Protein AF-A0A8T4T3X6-F1 (afdb_monomer)

Secondary structure (DSSP, 8-state):
-PPEEEHHHHHHHHHHTT-EEEEETTEEEEEETTEEEEEEEEEEPSSSEEEEHHHHHHHHHHHHHHTT--TTSHHHHHHHHHHHHHT-

pLDDT: mean 85.18, std 9.23, range [45.97, 93.69]

Radius of gyration: 12.84 Å; Cα contacts (8 Å, |Δi|>4): 120; chains: 1; bounding box: 33×20×35 Å

Foldseek 3Di:
DFDKDFPVLVVVLCVVLVWDWDDDPQKIFIGDPNDGQDIWGWDDDPVTIITGVVSVLSVLLSSCVVVVHDPPDPVSVVSSVVSVVVSD

Mean predicted aligned error: 5.45 Å

Structure (mmCIF, N/CA/C/O backbone):
data_AF-A0A8T4T3X6-F1
#
_entry.id   AF-A0A8T4T3X6-F1
#
loop_
_atom_site.group_PDB
_atom_site.id
_atom_site.type_symbol
_atom_site.label_atom_id
_atom_site.label_alt_id
_atom_site.label_comp_id
_atom_site.label_asym_id
_atom_site.label_entity_id
_atom_site.label_seq_id
_atom_site.pdbx_PDB_ins_code
_atom_site.Cartn_x
_atom_site.Cartn_y
_atom_site.Cartn_z
_atom_site.occupancy
_atom_site.B_iso_or_equiv
_atom_site.auth_seq_id
_atom_site.auth_comp_id
_atom_site.auth_asym_id
_atom_site.auth_atom_id
_atom_site.pdbx_PDB_model_num
ATOM 1 N N . MET A 1 1 ? 21.969 1.550 5.097 1.00 45.97 1 MET A N 1
ATOM 2 C CA . MET A 1 1 ? 21.554 1.426 3.680 1.00 45.97 1 MET A CA 1
ATOM 3 C C . MET A 1 1 ? 20.037 1.335 3.633 1.00 45.97 1 MET A C 1
ATOM 5 O O . MET A 1 1 ? 19.503 0.571 4.426 1.00 45.97 1 MET A O 1
ATOM 9 N N . PRO A 1 2 ? 19.324 2.106 2.796 1.00 55.09 2 PRO A N 1
ATOM 10 C CA . PRO A 1 2 ? 17.880 1.941 2.680 1.00 55.09 2 PRO A CA 1
ATOM 11 C C . PRO A 1 2 ? 17.563 0.576 2.056 1.00 55.09 2 PRO A C 1
ATOM 13 O O . PRO A 1 2 ? 18.035 0.280 0.957 1.00 55.09 2 PRO A O 1
ATOM 16 N N . SER A 1 3 ? 16.774 -0.240 2.757 1.00 72.38 3 SER A N 1
ATOM 17 C CA . SER A 1 3 ? 16.291 -1.532 2.264 1.00 72.38 3 SER A CA 1
ATOM 18 C C . SER A 1 3 ? 15.520 -1.340 0.957 1.00 72.38 3 SER A C 1
ATOM 20 O O . SER A 1 3 ? 14.609 -0.505 0.870 1.00 72.38 3 SER A O 1
ATOM 22 N N . ARG A 1 4 ? 15.919 -2.089 -0.073 1.00 78.81 4 ARG A N 1
ATOM 23 C CA . ARG A 1 4 ? 15.267 -2.120 -1.384 1.00 78.81 4 ARG A CA 1
ATOM 24 C C . ARG A 1 4 ? 14.431 -3.385 -1.497 1.00 78.81 4 ARG A C 1
ATOM 26 O O . ARG A 1 4 ? 14.869 -4.455 -1.086 1.00 78.81 4 ARG A O 1
ATOM 33 N N . ILE A 1 5 ? 13.241 -3.247 -2.060 1.00 81.56 5 ILE A N 1
ATOM 34 C CA . ILE A 1 5 ? 12.286 -4.329 -2.269 1.00 81.56 5 ILE A CA 1
ATOM 35 C C . ILE A 1 5 ? 12.060 -4.456 -3.771 1.00 81.56 5 ILE A C 1
ATOM 37 O O . ILE A 1 5 ? 11.910 -3.448 -4.458 1.00 81.56 5 ILE A O 1
ATOM 41 N N . SER A 1 6 ? 12.078 -5.683 -4.287 1.00 85.69 6 SER A N 1
ATOM 42 C CA . SER A 1 6 ? 11.849 -5.933 -5.710 1.00 85.69 6 SER A CA 1
ATOM 43 C C . SER A 1 6 ? 10.422 -5.560 -6.117 1.00 85.69 6 SER A C 1
ATOM 45 O O . SER A 1 6 ? 9.483 -5.710 -5.327 1.00 85.69 6 SER A O 1
ATOM 47 N N . ILE A 1 7 ? 10.242 -5.132 -7.370 1.00 85.94 7 ILE A N 1
ATOM 48 C CA . ILE A 1 7 ? 8.908 -4.875 -7.938 1.00 85.94 7 ILE A CA 1
ATOM 49 C C . ILE A 1 7 ? 7.981 -6.083 -7.775 1.00 85.94 7 ILE A C 1
ATOM 51 O O . ILE A 1 7 ? 6.840 -5.914 -7.360 1.00 85.94 7 ILE A O 1
ATOM 55 N N . ARG A 1 8 ? 8.472 -7.311 -7.997 1.00 85.75 8 ARG A N 1
ATOM 56 C CA . ARG A 1 8 ? 7.650 -8.526 -7.836 1.00 85.75 8 ARG A CA 1
ATOM 57 C C . ARG A 1 8 ? 7.077 -8.665 -6.426 1.00 85.75 8 ARG A C 1
ATOM 59 O O . ARG A 1 8 ? 5.911 -9.022 -6.265 1.00 85.75 8 AR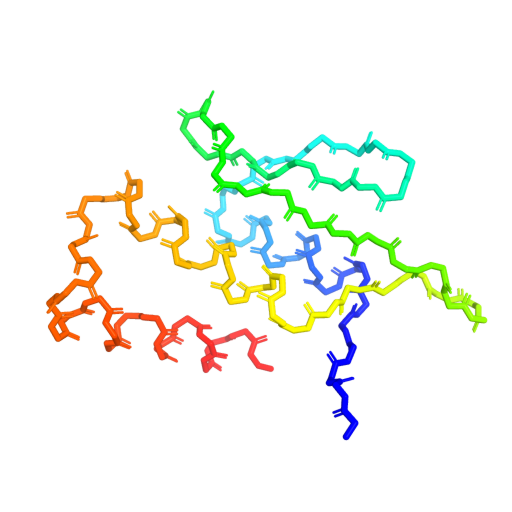G A O 1
ATOM 66 N N . LYS A 1 9 ? 7.883 -8.378 -5.394 1.00 86.88 9 LYS A N 1
ATOM 67 C CA . LYS A 1 9 ? 7.412 -8.415 -4.002 1.00 86.88 9 LYS A CA 1
ATOM 68 C C . LYS A 1 9 ? 6.387 -7.309 -3.758 1.00 86.88 9 LYS A C 1
ATOM 70 O O . LYS A 1 9 ? 5.362 -7.574 -3.142 1.00 86.88 9 LYS A O 1
ATOM 75 N N . LEU A 1 10 ? 6.621 -6.107 -4.283 1.00 87.38 10 LEU A N 1
ATOM 76 C CA . LEU A 1 10 ? 5.659 -5.008 -4.214 1.00 87.38 10 LEU A CA 1
ATOM 77 C C . LEU A 1 10 ? 4.316 -5.368 -4.876 1.00 87.38 10 LEU A C 1
ATOM 79 O O . LEU A 1 10 ? 3.281 -5.196 -4.241 1.00 87.38 10 LEU A O 1
ATOM 83 N N . GLU A 1 11 ? 4.314 -5.885 -6.105 1.00 88.81 11 GLU A N 1
ATOM 84 C CA . GLU A 1 11 ? 3.093 -6.295 -6.815 1.00 88.81 11 GLU A CA 1
ATOM 85 C C . GLU A 1 11 ? 2.325 -7.366 -6.024 1.00 88.81 11 GLU A C 1
ATOM 87 O O . GLU A 1 11 ? 1.105 -7.278 -5.883 1.00 88.81 11 GLU A O 1
ATOM 92 N N . GLY A 1 12 ? 3.035 -8.336 -5.435 1.00 90.31 12 GLY A N 1
ATOM 93 C CA . GLY A 1 12 ? 2.437 -9.340 -4.553 1.00 90.31 12 GLY A CA 1
ATOM 94 C C . GLY A 1 12 ? 1.780 -8.731 -3.311 1.00 90.31 12 GLY A C 1
ATOM 95 O O . GLY A 1 12 ? 0.678 -9.131 -2.938 1.00 90.31 12 GLY A O 1
ATOM 96 N N . VAL A 1 13 ? 2.417 -7.729 -2.699 1.00 89.44 13 VAL A N 1
ATOM 97 C CA . VAL A 1 13 ? 1.855 -7.007 -1.549 1.00 89.44 13 VAL A CA 1
ATOM 98 C C . VAL A 1 13 ? 0.612 -6.214 -1.951 1.00 89.44 13 VAL A C 1
ATOM 100 O O . VAL A 1 13 ? -0.410 -6.318 -1.278 1.00 89.44 13 VAL A O 1
ATOM 103 N N . LEU A 1 14 ? 0.672 -5.452 -3.047 1.00 90.00 14 LEU A N 1
ATOM 104 C CA . LEU A 1 14 ? -0.462 -4.668 -3.547 1.00 90.00 14 LEU A CA 1
ATOM 105 C C . LEU A 1 14 ? -1.665 -5.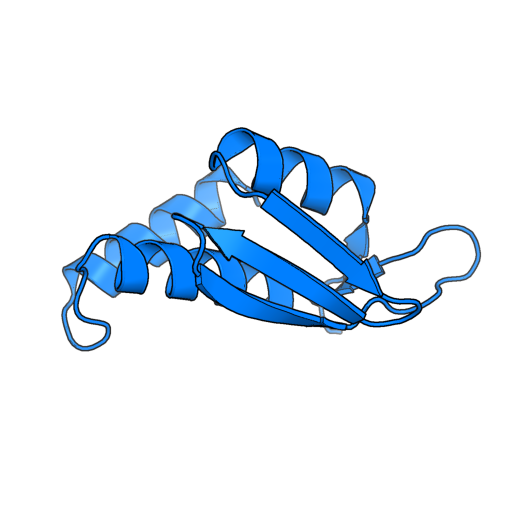570 -3.837 1.00 90.00 14 LEU A C 1
ATOM 107 O O . LEU A 1 14 ? -2.770 -5.301 -3.365 1.00 90.00 14 LEU A O 1
ATOM 111 N N . ARG A 1 15 ? -1.428 -6.709 -4.496 1.00 91.06 15 ARG A N 1
ATOM 112 C CA . ARG A 1 15 ? -2.460 -7.715 -4.764 1.00 91.06 15 ARG A CA 1
ATOM 113 C C . ARG A 1 15 ? -3.051 -8.298 -3.481 1.00 91.06 15 ARG A C 1
ATOM 115 O O . ARG A 1 15 ? -4.266 -8.410 -3.369 1.00 91.06 15 ARG A O 1
ATOM 122 N N . ALA A 1 16 ? -2.213 -8.637 -2.500 1.00 90.69 16 ALA A N 1
ATOM 123 C CA . ALA A 1 16 ? -2.665 -9.164 -1.211 1.00 90.69 16 ALA A CA 1
ATOM 124 C C . ALA A 1 16 ? -3.478 -8.147 -0.392 1.00 90.69 16 ALA A C 1
ATOM 126 O O . ALA A 1 16 ? -4.261 -8.537 0.473 1.00 90.69 16 ALA A O 1
ATOM 127 N N . LEU A 1 17 ? -3.291 -6.851 -0.649 1.00 88.44 17 LEU A N 1
ATOM 128 C CA . LEU A 1 17 ? -4.052 -5.769 -0.028 1.00 88.44 17 LEU A CA 1
ATOM 129 C C . LEU A 1 17 ? -5.299 -5.356 -0.819 1.00 88.44 17 LEU A C 1
ATOM 131 O O . LEU A 1 17 ? -6.031 -4.491 -0.336 1.00 88.44 17 LEU A O 1
ATOM 135 N N . GLY A 1 18 ? -5.542 -5.952 -1.992 1.00 89.75 18 GLY A N 1
ATOM 136 C CA . GLY A 1 18 ? -6.638 -5.559 -2.879 1.00 89.75 18 GLY A CA 1
ATOM 137 C C . GLY A 1 18 ? -6.472 -4.138 -3.418 1.00 89.75 18 GLY A C 1
ATOM 138 O O . GLY A 1 18 ? -7.441 -3.387 -3.476 1.00 89.75 18 GLY A O 1
ATOM 139 N N . MET A 1 19 ? -5.235 -3.740 -3.719 1.00 91.19 19 MET A N 1
ATOM 140 C CA . MET A 1 19 ? -4.913 -2.426 -4.269 1.00 91.19 19 MET A CA 1
ATOM 141 C C . MET A 1 19 ? -4.569 -2.512 -5.745 1.00 91.19 19 MET A C 1
ATOM 143 O O . MET A 1 19 ? -3.813 -3.390 -6.169 1.00 91.19 19 MET A O 1
ATOM 147 N N . ASP A 1 20 ? -5.041 -1.518 -6.482 1.00 92.06 20 ASP A N 1
ATOM 148 C CA . ASP A 1 20 ? -4.668 -1.285 -7.866 1.00 92.06 20 ASP A CA 1
ATOM 149 C C . ASP A 1 20 ? -3.481 -0.328 -7.947 1.00 92.06 20 ASP A C 1
ATOM 151 O O . ASP A 1 20 ? -3.117 0.354 -6.985 1.00 92.06 20 ASP A O 1
ATOM 155 N N . TYR A 1 21 ? -2.838 -0.273 -9.106 1.00 91.25 21 TYR A N 1
ATOM 156 C CA . TYR A 1 21 ? -1.745 0.658 -9.334 1.00 91.25 21 TYR A CA 1
ATOM 157 C C . TYR A 1 21 ? -1.598 0.996 -10.818 1.00 91.25 21 TYR A C 1
ATOM 159 O O . TYR A 1 21 ? -1.867 0.182 -11.699 1.00 91.25 21 TYR A O 1
ATOM 167 N N . LEU A 1 22 ? -1.143 2.215 -11.095 1.00 90.75 22 LEU A N 1
ATOM 168 C CA . LEU A 1 22 ? -0.850 2.712 -12.433 1.00 90.75 22 LEU A CA 1
ATOM 169 C C . LEU A 1 22 ? 0.662 2.813 -12.603 1.00 90.75 22 LEU A C 1
ATOM 171 O O . LEU A 1 22 ? 1.323 3.555 -11.873 1.00 90.75 22 LEU A O 1
ATOM 175 N N . LYS A 1 23 ? 1.202 2.078 -13.579 1.00 87.12 23 LYS A N 1
ATOM 176 C CA . LYS A 1 23 ? 2.625 2.116 -13.936 1.00 87.12 23 LYS A CA 1
ATOM 177 C C . LYS A 1 23 ? 2.907 3.377 -14.763 1.00 87.12 23 LYS A C 1
ATOM 179 O O . LYS A 1 23 ? 2.341 3.539 -15.838 1.00 87.12 23 LYS A O 1
ATOM 184 N N . GLY A 1 24 ? 3.784 4.256 -14.281 1.00 79.69 24 GLY A N 1
ATOM 185 C CA . GLY A 1 24 ? 4.155 5.507 -14.950 1.00 79.69 24 GLY A CA 1
ATOM 186 C C . GLY A 1 24 ? 5.668 5.686 -15.044 1.00 79.69 24 GLY A C 1
ATOM 187 O O . GLY A 1 24 ? 6.256 6.461 -14.296 1.00 79.69 24 GLY A O 1
ATOM 188 N N . GLY A 1 25 ? 6.329 4.978 -15.963 1.00 81.00 25 GLY A N 1
ATOM 189 C CA . GLY A 1 25 ? 7.784 5.067 -16.137 1.00 81.00 25 GLY A CA 1
ATOM 190 C C . GLY A 1 25 ? 8.538 4.785 -14.831 1.00 81.00 25 GLY A C 1
ATOM 191 O O . GLY A 1 25 ? 8.616 3.641 -14.401 1.00 81.00 25 GLY A O 1
ATOM 192 N N . LYS A 1 26 ? 9.064 5.837 -14.188 1.00 83.75 26 LYS A N 1
ATOM 193 C CA . LYS A 1 26 ? 9.809 5.766 -12.914 1.00 83.75 26 LYS A CA 1
ATOM 194 C C . LYS A 1 26 ? 8.954 6.018 -11.667 1.00 83.75 26 LYS A C 1
ATOM 196 O O . LYS A 1 26 ? 9.489 6.073 -10.564 1.00 83.75 26 LYS A O 1
ATOM 201 N N . GLU A 1 27 ? 7.649 6.198 -11.808 1.00 87.06 27 GLU A N 1
ATOM 202 C CA . GLU A 1 27 ? 6.726 6.395 -10.694 1.00 87.06 27 GLU A CA 1
ATOM 203 C C . GLU A 1 27 ? 5.489 5.522 -10.884 1.00 87.06 27 GLU A C 1
ATOM 205 O O . GLU A 1 27 ? 4.883 5.506 -11.952 1.00 87.06 27 GLU A O 1
ATOM 210 N N . TRP A 1 28 ? 5.097 4.779 -9.855 1.00 89.81 28 TRP A N 1
ATOM 211 C CA . TRP A 1 28 ? 3.813 4.091 -9.846 1.00 89.81 28 TRP A CA 1
ATOM 212 C C . TRP A 1 28 ? 2.864 4.791 -8.886 1.00 89.81 28 TRP A C 1
ATOM 214 O O . TRP A 1 28 ? 3.235 5.130 -7.762 1.00 89.81 28 TRP A O 1
ATOM 224 N N . LYS A 1 29 ? 1.623 4.990 -9.318 1.00 90.75 29 LYS A N 1
ATOM 225 C CA . LYS A 1 29 ? 0.556 5.508 -8.456 1.00 90.75 29 LYS A CA 1
ATOM 226 C C . LYS A 1 29 ? -0.212 4.329 -7.900 1.00 90.75 29 LYS A C 1
ATOM 228 O O . LYS A 1 29 ? -0.657 3.496 -8.676 1.00 90.75 29 LYS A O 1
ATOM 233 N N . VAL A 1 30 ? -0.368 4.249 -6.586 1.00 91.94 30 VAL A N 1
ATOM 234 C CA . VAL A 1 30 ? -1.143 3.189 -5.933 1.00 91.94 30 VAL A CA 1
ATOM 235 C C . VAL A 1 30 ? -2.541 3.709 -5.641 1.00 91.94 30 VAL A C 1
ATOM 237 O O . VAL A 1 30 ? -2.704 4.812 -5.109 1.00 91.94 30 VAL A O 1
ATOM 240 N N . LEU A 1 31 ? -3.537 2.910 -6.001 1.00 92.12 31 LEU A N 1
ATOM 241 C CA . LEU A 1 31 ? -4.951 3.205 -5.871 1.00 92.12 31 LEU A CA 1
ATOM 242 C C . LEU A 1 31 ? -5.608 2.221 -4.908 1.00 92.12 31 LEU A C 1
ATOM 244 O O . LEU A 1 31 ? -5.300 1.032 -4.873 1.00 92.12 31 LEU A O 1
ATOM 248 N 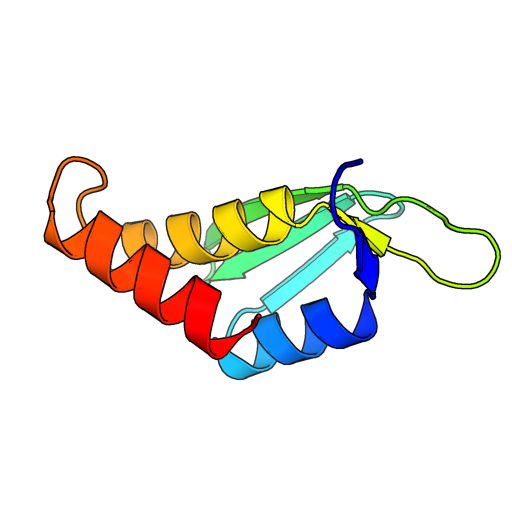N . TYR A 1 32 ? -6.553 2.731 -4.132 1.00 91.81 32 TYR A N 1
ATOM 249 C CA . TYR A 1 32 ? -7.385 1.927 -3.253 1.00 91.81 32 TYR A CA 1
ATOM 250 C C . TYR A 1 32 ? -8.743 2.604 -3.101 1.00 91.81 32 TYR A C 1
ATOM 252 O O . TYR A 1 32 ? -8.799 3.801 -2.812 1.00 91.81 32 TYR A O 1
ATOM 260 N N . LYS A 1 33 ? -9.828 1.848 -3.319 1.00 87.44 33 LYS A N 1
ATOM 261 C CA . LYS A 1 33 ? -11.201 2.384 -3.405 1.00 87.44 33 LYS A CA 1
ATOM 262 C C . LYS A 1 33 ? -11.293 3.561 -4.391 1.00 87.44 33 LYS A C 1
ATOM 264 O O . LYS A 1 33 ? -11.763 4.637 -4.035 1.00 87.44 33 LYS A O 1
ATOM 269 N N . GLU A 1 34 ? -10.729 3.375 -5.588 1.00 85.69 34 GLU A N 1
ATOM 270 C CA . GLU A 1 34 ? -10.714 4.361 -6.688 1.00 85.69 34 GLU A CA 1
ATOM 271 C C . GLU A 1 34 ? -9.991 5.689 -6.381 1.00 85.69 34 GLU A C 1
ATOM 273 O O . GLU A 1 34 ? -9.993 6.612 -7.193 1.00 85.69 34 GLU A O 1
ATOM 278 N N . LYS A 1 35 ? -9.308 5.793 -5.235 1.00 87.25 35 LYS A N 1
ATOM 279 C CA . LYS A 1 35 ? -8.525 6.971 -4.848 1.00 87.25 35 LYS A CA 1
ATOM 280 C C . LYS A 1 35 ? -7.040 6.667 -4.892 1.00 87.25 35 LYS A C 1
ATOM 282 O O . LYS A 1 35 ? -6.593 5.627 -4.411 1.00 87.25 35 LYS A O 1
ATOM 287 N N . VAL A 1 36 ? -6.262 7.610 -5.416 1.00 89.19 36 VAL A N 1
ATOM 288 C CA . VAL A 1 36 ? -4.800 7.560 -5.327 1.00 89.19 36 VAL A CA 1
ATOM 289 C C . VAL A 1 36 ? -4.401 7.805 -3.873 1.00 89.19 36 VAL A C 1
ATOM 291 O O . VAL A 1 36 ? -4.665 8.876 -3.332 1.00 89.19 36 VAL A O 1
ATOM 294 N N . ILE A 1 37 ? -3.770 6.813 -3.244 1.00 89.69 37 ILE A N 1
ATOM 295 C CA . ILE A 1 37 ? -3.323 6.891 -1.843 1.00 89.69 37 ILE A CA 1
ATOM 296 C C . ILE A 1 37 ? -1.859 7.314 -1.720 1.00 89.69 37 ILE A C 1
ATOM 298 O O . ILE A 1 37 ? -1.502 7.996 -0.764 1.00 89.69 37 ILE A O 1
ATOM 302 N N . THR A 1 38 ? -0.999 6.920 -2.662 1.00 89.94 38 THR A N 1
ATOM 303 C CA . THR A 1 38 ? 0.414 7.330 -2.676 1.00 89.94 38 THR A CA 1
ATOM 304 C C . THR A 1 38 ? 1.033 7.132 -4.057 1.00 89.94 38 THR A C 1
ATOM 306 O O . THR A 1 38 ? 0.599 6.274 -4.825 1.00 89.94 38 THR A O 1
ATOM 309 N N . SER A 1 39 ? 2.100 7.877 -4.336 1.00 89.06 39 SER A N 1
ATOM 310 C CA . SER A 1 39 ? 3.039 7.582 -5.420 1.00 89.06 39 SER A CA 1
ATOM 311 C C . SER A 1 39 ? 4.277 6.889 -4.852 1.00 89.06 39 SER A C 1
ATOM 313 O O . SER A 1 39 ? 4.720 7.198 -3.743 1.00 89.06 39 SER A O 1
ATOM 315 N N . ILE A 1 40 ? 4.831 5.939 -5.597 1.00 87.50 40 ILE A N 1
ATOM 316 C CA . ILE A 1 40 ? 6.070 5.233 -5.271 1.00 87.50 40 ILE A CA 1
ATOM 317 C C . ILE A 1 40 ? 7.056 5.370 -6.427 1.00 87.50 40 ILE A C 1
ATOM 319 O O . ILE A 1 40 ? 6.765 5.024 -7.570 1.00 87.50 40 ILE A O 1
ATOM 323 N N . SER A 1 41 ? 8.248 5.870 -6.123 1.00 86.50 41 SER A N 1
ATOM 324 C CA . SER A 1 41 ? 9.321 5.972 -7.106 1.00 86.50 41 SER A CA 1
ATOM 325 C C . SER A 1 41 ? 9.960 4.605 -7.327 1.00 86.50 41 SER A C 1
ATOM 327 O O . SER A 1 41 ? 10.418 3.953 -6.382 1.00 86.50 41 SER A O 1
ATOM 329 N N . ILE A 1 42 ? 9.990 4.185 -8.586 1.00 84.19 42 ILE A N 1
ATOM 330 C CA . ILE A 1 42 ? 10.656 2.976 -9.042 1.00 84.19 42 ILE A CA 1
ATOM 331 C C . ILE A 1 42 ? 12.071 3.347 -9.454 1.00 84.19 42 ILE A C 1
ATOM 333 O O . ILE A 1 42 ? 12.290 4.189 -10.329 1.00 84.19 42 ILE A O 1
ATOM 337 N N . HIS A 1 43 ? 13.044 2.713 -8.813 1.00 80.62 43 HIS A N 1
ATOM 338 C CA . HIS A 1 43 ? 14.441 2.905 -9.148 1.00 80.62 43 HIS A CA 1
ATOM 339 C C . HIS A 1 43 ? 14.910 1.755 -10.041 1.00 80.62 43 HIS A C 1
ATOM 341 O O . HIS A 1 43 ? 14.811 0.593 -9.631 1.00 80.62 43 HIS A O 1
ATOM 347 N N . PRO A 1 44 ? 15.465 2.052 -11.229 1.00 68.88 44 PRO A N 1
ATOM 348 C CA . PRO A 1 44 ? 16.117 1.031 -12.031 1.00 68.88 44 PRO A CA 1
ATOM 349 C C . PRO A 1 44 ? 17.362 0.535 -11.282 1.00 68.88 44 PRO A C 1
ATOM 351 O O . PRO A 1 44 ? 18.273 1.310 -10.977 1.00 68.88 44 PRO A O 1
ATOM 354 N N . GLY A 1 45 ? 17.384 -0.749 -1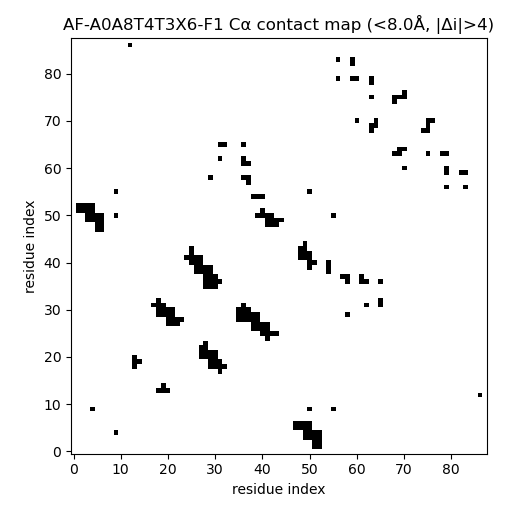0.931 1.00 62.53 45 GLY A N 1
ATOM 355 C CA . GLY A 1 45 ? 18.574 -1.443 -10.447 1.00 62.53 45 GLY A CA 1
ATOM 356 C C . GLY A 1 45 ? 19.315 -2.134 -11.593 1.00 62.53 45 GLY A C 1
ATOM 357 O O . GLY A 1 45 ? 18.768 -2.323 -12.678 1.00 62.53 45 GLY A O 1
ATOM 358 N N . ARG A 1 46 ? 20.572 -2.540 -11.362 1.00 53.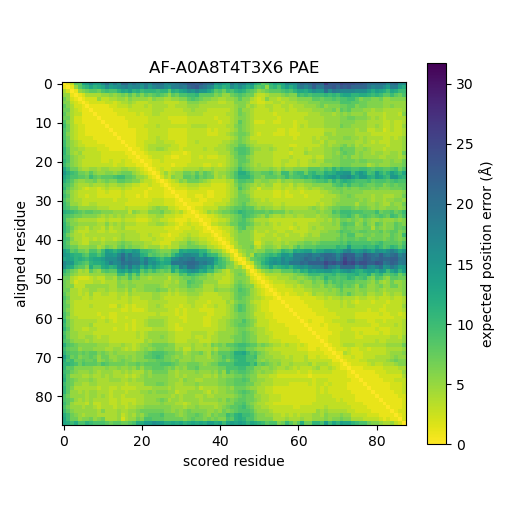88 46 ARG A N 1
ATOM 359 C CA . ARG A 1 46 ? 21.279 -3.463 -12.267 1.00 53.88 46 ARG A CA 1
ATOM 360 C C . ARG A 1 46 ? 20.575 -4.828 -12.211 1.00 53.88 46 ARG A C 1
ATOM 362 O O . ARG A 1 46 ? 20.883 -5.618 -11.328 1.00 53.88 46 ARG A O 1
ATOM 369 N N . GLY A 1 47 ? 19.619 -5.072 -13.106 1.00 60.31 47 GLY A N 1
ATOM 370 C CA . GLY A 1 47 ? 18.945 -6.367 -13.283 1.00 60.31 47 GLY A CA 1
ATOM 371 C C . GLY A 1 47 ? 17.481 -6.414 -12.833 1.00 60.31 47 GLY A C 1
ATOM 372 O O . GLY A 1 47 ? 16.676 -7.011 -13.537 1.00 60.31 47 GLY A O 1
ATOM 373 N N . ASP A 1 48 ? 17.113 -5.727 -11.746 1.00 65.94 48 ASP A N 1
ATOM 374 C CA . ASP A 1 48 ? 15.730 -5.661 -11.249 1.00 65.94 48 ASP A CA 1
ATOM 375 C C . ASP A 1 48 ? 15.353 -4.237 -10.823 1.00 65.94 48 ASP A C 1
ATOM 377 O O . ASP A 1 48 ? 16.105 -3.540 -10.131 1.00 65.94 48 A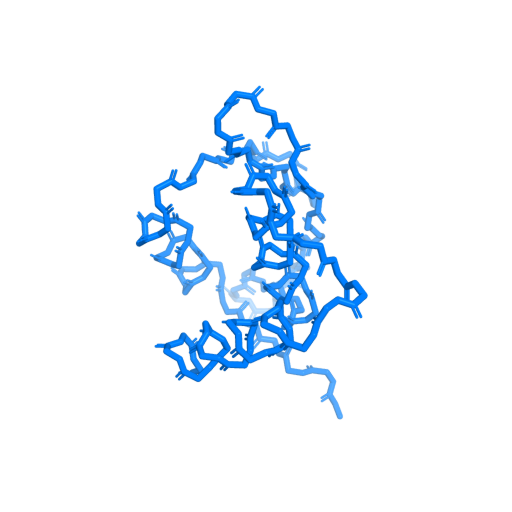SP A O 1
ATOM 381 N N . GLU A 1 49 ? 14.158 -3.808 -11.220 1.00 74.44 49 GLU A N 1
ATOM 382 C CA . GLU A 1 49 ? 13.518 -2.611 -10.685 1.00 74.44 49 GLU A CA 1
ATOM 383 C C . GLU A 1 49 ? 13.214 -2.806 -9.192 1.00 74.44 49 GLU A C 1
ATOM 385 O O . GLU A 1 49 ? 12.740 -3.864 -8.754 1.00 74.44 49 GLU A O 1
ATOM 390 N N . ALA A 1 50 ? 13.481 -1.775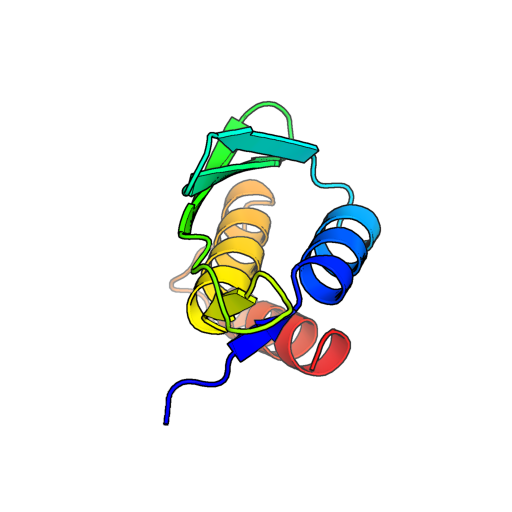 -8.391 1.00 79.69 50 ALA A N 1
ATOM 391 C CA . ALA A 1 50 ? 13.285 -1.832 -6.951 1.00 79.69 50 ALA A CA 1
ATOM 392 C C . ALA A 1 50 ? 12.626 -0.567 -6.403 1.00 79.69 50 ALA A C 1
ATOM 394 O O . ALA A 1 50 ? 12.835 0.546 -6.889 1.00 79.69 50 ALA A O 1
ATOM 395 N N . VAL A 1 51 ? 11.878 -0.747 -5.319 1.00 82.62 51 VAL A N 1
ATOM 396 C CA . VAL A 1 51 ? 11.312 0.330 -4.512 1.00 82.62 51 VAL A CA 1
ATOM 397 C C . VAL A 1 51 ? 11.982 0.402 -3.157 1.00 82.62 51 VAL A C 1
ATOM 399 O O . VAL A 1 51 ? 12.424 -0.597 -2.588 1.00 82.62 51 VAL A O 1
ATOM 402 N N . HIS A 1 52 ? 12.034 1.606 -2.605 1.00 82.38 52 HIS A N 1
ATOM 403 C CA . HIS A 1 52 ? 12.418 1.787 -1.215 1.00 82.38 52 HIS A CA 1
ATOM 404 C C . HIS A 1 52 ? 11.350 1.197 -0.287 1.00 82.38 52 HIS A C 1
ATOM 406 O O . HIS A 1 52 ? 10.157 1.407 -0.494 1.00 82.38 52 HIS A O 1
ATOM 412 N N . GLU A 1 53 ? 11.770 0.550 0.803 1.00 80.00 53 GLU A N 1
ATOM 413 C CA . GLU A 1 53 ? 10.862 0.055 1.854 1.00 80.00 53 GLU A CA 1
ATOM 414 C C . GLU A 1 53 ? 9.965 1.166 2.439 1.00 80.00 53 GLU A C 1
ATOM 416 O O . GLU A 1 53 ? 8.819 0.930 2.835 1.00 80.00 53 GLU A O 1
ATOM 421 N N . LYS A 1 54 ? 10.443 2.419 2.413 1.00 81.56 54 LYS A N 1
ATOM 422 C CA . LYS A 1 54 ? 9.640 3.600 2.761 1.00 81.56 54 LYS A CA 1
ATOM 423 C C . LYS A 1 54 ? 8.391 3.733 1.878 1.00 81.56 54 LYS A C 1
ATOM 425 O O . LYS A 1 54 ? 7.336 4.088 2.390 1.00 81.56 54 LYS A O 1
ATOM 430 N N . GLY A 1 55 ? 8.481 3.390 0.592 1.00 83.25 55 GLY A N 1
ATOM 431 C CA . GLY A 1 55 ? 7.333 3.362 -0.318 1.00 83.25 55 GLY A CA 1
ATOM 432 C C . GLY A 1 55 ? 6.269 2.359 0.129 1.00 83.25 55 GLY A C 1
ATOM 433 O O . GLY A 1 55 ? 5.089 2.686 0.168 1.00 83.25 55 GLY A O 1
ATOM 434 N N . LEU A 1 56 ? 6.690 1.180 0.588 1.00 85.44 56 LEU A N 1
ATOM 435 C CA . LEU A 1 56 ? 5.800 0.162 1.156 1.00 85.44 56 LEU A CA 1
ATOM 436 C C . LEU A 1 56 ? 5.139 0.615 2.461 1.00 85.44 56 LEU A C 1
ATOM 438 O O . LEU A 1 56 ? 3.941 0.424 2.655 1.00 85.44 56 LEU A O 1
ATOM 442 N N . THR A 1 57 ? 5.893 1.296 3.324 1.00 87.94 57 THR A N 1
ATOM 443 C CA . THR A 1 57 ? 5.328 1.919 4.530 1.00 87.94 57 THR A CA 1
ATOM 444 C C . THR A 1 57 ? 4.247 2.945 4.184 1.00 87.94 57 THR A C 1
ATOM 446 O O . THR A 1 57 ? 3.200 2.953 4.828 1.00 87.94 57 THR A O 1
ATOM 449 N N . ASN A 1 58 ? 4.474 3.778 3.165 1.00 88.56 58 ASN A N 1
ATOM 450 C CA . ASN A 1 58 ? 3.499 4.774 2.721 1.00 88.56 58 ASN A CA 1
ATOM 451 C C . ASN A 1 58 ? 2.234 4.122 2.149 1.00 88.56 58 ASN A C 1
ATOM 453 O O . ASN A 1 58 ? 1.139 4.602 2.416 1.00 88.56 58 ASN A O 1
ATOM 457 N N . ILE A 1 59 ? 2.368 3.006 1.426 1.00 89.81 59 ILE A N 1
ATOM 458 C CA . ILE A 1 59 ? 1.225 2.231 0.922 1.00 89.81 59 ILE A CA 1
ATOM 459 C C . ILE A 1 59 ? 0.363 1.724 2.082 1.00 89.81 59 ILE A C 1
ATOM 461 O O . ILE A 1 59 ? -0.853 1.915 2.083 1.00 89.81 59 ILE A O 1
ATOM 465 N N . PHE A 1 60 ? 0.983 1.114 3.096 1.00 91.50 60 PHE A N 1
ATOM 466 C CA . PHE A 1 60 ? 0.260 0.622 4.271 1.00 91.50 60 PHE A CA 1
ATOM 467 C C . PHE A 1 60 ? -0.425 1.754 5.037 1.00 91.50 60 PHE A C 1
ATOM 469 O O . PHE A 1 60 ? -1.596 1.633 5.389 1.00 91.50 60 PHE A O 1
ATOM 476 N N . ALA A 1 61 ? 0.284 2.862 5.254 1.00 90.56 61 ALA A N 1
ATOM 477 C CA . ALA A 1 61 ? -0.267 4.046 5.901 1.00 90.56 61 ALA A CA 1
ATOM 478 C C . ALA A 1 61 ? -1.463 4.612 5.118 1.00 90.56 61 ALA A C 1
ATOM 480 O O . ALA A 1 61 ? -2.522 4.836 5.698 1.00 90.56 61 ALA A O 1
ATOM 481 N N . GLY A 1 62 ? -1.325 4.767 3.798 1.00 89.62 62 GLY A N 1
ATOM 482 C CA . GLY A 1 62 ? -2.390 5.243 2.917 1.00 89.62 62 GLY A CA 1
ATOM 483 C C . GLY A 1 62 ? -3.621 4.337 2.939 1.00 89.62 62 GLY A C 1
ATOM 484 O O . GLY A 1 62 ? -4.743 4.837 3.011 1.00 89.62 62 GLY A O 1
ATOM 485 N N . LYS A 1 63 ? -3.428 3.010 2.970 1.00 90.12 63 LYS A N 1
ATOM 486 C CA . LYS A 1 63 ? -4.528 2.048 3.145 1.00 90.12 63 LYS A CA 1
ATOM 487 C C . LYS A 1 63 ? -5.308 2.310 4.420 1.00 90.12 63 LYS A C 1
ATOM 489 O O . LYS A 1 63 ? -6.525 2.417 4.374 1.00 90.12 63 LYS A O 1
ATOM 494 N N . LEU A 1 64 ? -4.595 2.381 5.542 1.00 91.50 64 LEU A N 1
ATOM 495 C CA . LEU A 1 64 ? -5.195 2.518 6.862 1.00 91.50 64 LEU A CA 1
ATOM 496 C C . LEU A 1 64 ? -5.958 3.843 6.959 1.00 91.50 64 LEU A C 1
ATOM 498 O O . LEU A 1 64 ? -7.107 3.847 7.382 1.00 91.50 64 LEU A O 1
ATOM 502 N N . ILE A 1 65 ? -5.390 4.940 6.457 1.00 90.31 65 ILE A N 1
ATOM 503 C CA . ILE A 1 65 ? -6.091 6.231 6.394 1.00 90.31 65 ILE A CA 1
ATOM 504 C C . ILE A 1 65 ? -7.370 6.117 5.545 1.00 90.31 65 ILE A C 1
ATOM 506 O O . ILE A 1 65 ? -8.428 6.582 5.957 1.00 90.31 65 ILE A O 1
ATOM 510 N N . SER A 1 66 ? -7.310 5.447 4.389 1.00 89.00 66 SER A N 1
ATOM 511 C CA . SER A 1 66 ? -8.475 5.220 3.512 1.00 89.00 66 SER A CA 1
ATOM 512 C C . SER A 1 66 ? -9.497 4.212 4.077 1.00 89.00 66 SER A C 1
ATOM 514 O O . SER A 1 66 ? -10.663 4.174 3.672 1.00 89.00 66 SER A O 1
ATOM 516 N N . ASP A 1 67 ? -9.086 3.387 5.036 1.00 89.31 67 ASP A N 1
ATOM 517 C CA . ASP A 1 67 ? -9.969 2.539 5.840 1.00 89.31 67 ASP A CA 1
ATOM 518 C C . ASP A 1 67 ? -10.565 3.281 7.049 1.00 89.31 67 ASP A C 1
ATOM 520 O O . ASP A 1 67 ? -11.423 2.723 7.725 1.00 89.31 67 ASP A O 1
ATOM 524 N N . GLY A 1 68 ? -10.174 4.539 7.284 1.00 88.25 68 GLY A N 1
ATOM 525 C CA . GLY A 1 68 ? -10.699 5.385 8.358 1.00 88.25 68 GLY A CA 1
ATOM 526 C C . GLY A 1 68 ? -9.873 5.367 9.645 1.00 88.25 68 GLY A C 1
ATOM 527 O O . GLY A 1 68 ? -10.308 5.924 10.650 1.00 88.25 68 GLY A O 1
ATOM 528 N N . PHE A 1 69 ? -8.683 4.758 9.639 1.00 90.94 69 PHE A N 1
ATOM 529 C CA . PHE A 1 69 ? -7.786 4.788 10.793 1.00 90.94 69 PHE A CA 1
ATOM 530 C C . PHE A 1 69 ? -7.104 6.155 10.914 1.00 90.94 69 PHE A C 1
ATOM 532 O O . PHE A 1 69 ? -6.460 6.634 9.979 1.00 90.94 69 PHE A O 1
ATOM 539 N N . ASP A 1 70 ? -7.197 6.757 12.099 1.00 88.75 70 ASP A N 1
ATOM 540 C CA . ASP A 1 70 ? -6.560 8.038 12.403 1.00 88.75 70 ASP A CA 1
ATOM 541 C C . ASP A 1 70 ? -5.054 7.842 12.676 1.00 88.75 70 ASP A C 1
ATOM 543 O O . ASP A 1 70 ? -4.691 7.104 13.600 1.00 88.75 70 ASP A O 1
ATOM 547 N N . PRO A 1 71 ? -4.160 8.505 11.916 1.00 89.06 71 PRO A N 1
ATOM 548 C CA . PRO A 1 71 ? -2.713 8.350 12.053 1.00 89.06 71 PRO A CA 1
ATOM 549 C C . PRO A 1 71 ? -2.157 8.785 13.417 1.00 89.06 71 PRO A C 1
ATOM 551 O O . PRO A 1 71 ? -1.067 8.353 13.791 1.00 89.06 71 PRO A O 1
ATOM 554 N N . ASN A 1 72 ? -2.893 9.599 14.179 1.00 89.06 72 ASN A N 1
ATOM 555 C CA . ASN A 1 72 ? -2.508 10.032 15.524 1.00 89.06 72 ASN A CA 1
ATOM 556 C C . ASN A 1 72 ? -2.939 9.038 16.612 1.00 89.06 72 ASN A C 1
ATOM 558 O O . ASN A 1 72 ? -2.576 9.192 17.780 1.00 89.06 72 ASN A O 1
ATOM 562 N N . LYS A 1 73 ? -3.727 8.015 16.263 1.00 93.69 73 LYS A N 1
ATOM 563 C CA . LYS A 1 73 ? -4.167 6.989 17.208 1.00 93.69 73 LYS A CA 1
ATOM 564 C C . LYS A 1 73 ? -3.155 5.855 17.286 1.00 93.69 73 LYS A C 1
ATOM 566 O O . LYS A 1 73 ? -2.526 5.447 16.309 1.00 93.69 73 LYS A O 1
ATOM 571 N N . ARG A 1 74 ? -3.055 5.272 18.480 1.00 91.81 74 ARG A N 1
ATOM 572 C CA . ARG A 1 74 ? -2.212 4.099 18.738 1.00 91.81 74 ARG A CA 1
ATOM 573 C C . ARG A 1 74 ? -2.586 2.908 17.848 1.00 91.81 74 ARG A C 1
ATOM 575 O O . ARG A 1 74 ? -1.695 2.245 17.331 1.00 91.81 74 ARG A O 1
ATOM 582 N N . GLU A 1 75 ? -3.879 2.708 17.601 1.00 92.25 75 GLU A N 1
ATOM 583 C CA . GLU A 1 75 ? -4.391 1.632 16.745 1.00 92.25 75 GLU A CA 1
ATOM 584 C C . GLU A 1 75 ? -3.807 1.673 15.327 1.00 92.25 75 GLU A C 1
ATOM 586 O O . GLU A 1 75 ? -3.407 0.637 14.801 1.00 92.25 75 GLU A O 1
ATOM 591 N N . PHE A 1 76 ? -3.660 2.864 14.734 1.00 92.88 76 PHE A N 1
ATOM 592 C CA . PHE A 1 76 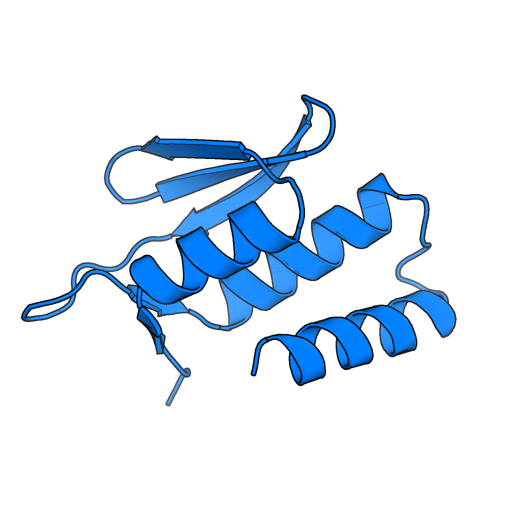? -3.010 3.017 13.433 1.00 92.88 76 PHE A CA 1
ATOM 593 C C . PHE A 1 76 ? -1.559 2.538 13.472 1.00 92.88 76 PHE A C 1
ATOM 595 O O . PHE A 1 76 ? -1.117 1.802 12.593 1.00 92.88 76 PHE A O 1
ATOM 602 N N . SER A 1 77 ? -0.815 2.927 14.510 1.00 92.06 77 SER A N 1
ATOM 603 C CA . SER A 1 77 ? 0.581 2.515 14.679 1.00 92.06 77 SER A CA 1
ATOM 604 C C . SER A 1 77 ? 0.714 1.005 14.873 1.00 92.06 77 SER A C 1
ATOM 606 O O . SER A 1 77 ? 1.622 0.394 14.304 1.00 92.06 77 SER A O 1
ATOM 608 N N . ASP A 1 78 ? -0.189 0.397 15.643 1.00 93.44 78 ASP A N 1
ATOM 609 C CA . ASP A 1 78 ? -0.217 -1.049 15.852 1.00 93.44 78 ASP A CA 1
ATOM 610 C C . ASP A 1 78 ? -0.564 -1.781 14.547 1.00 93.44 78 ASP A C 1
ATOM 612 O O . ASP A 1 78 ? 0.202 -2.643 14.114 1.00 93.44 78 ASP A O 1
ATOM 616 N N . LYS A 1 79 ? -1.606 -1.352 13.822 1.00 91.56 79 LYS A N 1
ATOM 617 C CA . LYS A 1 79 ? -1.974 -1.910 12.508 1.00 91.56 79 LYS A CA 1
ATOM 618 C C . LYS A 1 79 ? -0.870 -1.753 11.467 1.00 91.56 79 LYS A C 1
ATOM 620 O O . LYS A 1 79 ? -0.588 -2.682 10.709 1.00 91.56 79 LYS A O 1
ATOM 625 N N . LEU A 1 80 ? -0.198 -0.604 11.442 1.00 91.38 80 LEU A N 1
ATOM 626 C CA . LEU A 1 80 ? 0.927 -0.357 10.545 1.00 91.38 80 LEU A CA 1
ATOM 627 C C . LEU A 1 80 ? 2.096 -1.302 10.855 1.00 91.38 80 LEU A C 1
ATOM 629 O O . LEU A 1 80 ? 2.721 -1.827 9.932 1.00 91.38 80 LEU A O 1
ATOM 633 N N . LYS A 1 81 ? 2.386 -1.556 12.138 1.00 90.69 81 LYS A N 1
ATOM 634 C 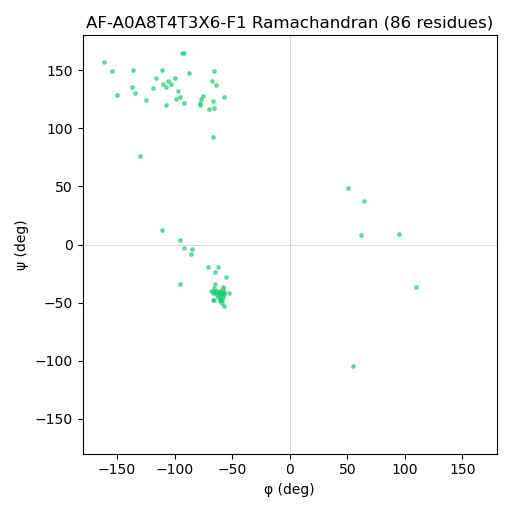CA . LYS A 1 81 ? 3.395 -2.543 12.556 1.00 90.69 81 LYS A CA 1
ATOM 635 C C . LYS A 1 81 ? 2.994 -3.967 12.175 1.00 90.69 81 LYS A C 1
ATOM 637 O O . LYS A 1 81 ? 3.852 -4.704 11.690 1.00 90.69 81 LYS A O 1
ATOM 642 N N . GLU A 1 82 ? 1.728 -4.345 12.346 1.00 91.38 82 GLU A N 1
ATOM 643 C CA . GLU A 1 82 ? 1.215 -5.657 11.929 1.00 91.38 82 GLU A CA 1
ATOM 644 C C . GLU A 1 82 ? 1.399 -5.875 10.421 1.00 91.38 82 GLU A C 1
ATOM 646 O O . GLU A 1 82 ? 1.956 -6.894 10.011 1.00 91.38 82 GLU A O 1
ATOM 651 N N . LEU A 1 83 ? 1.017 -4.893 9.593 1.00 89.62 83 LEU A N 1
ATOM 652 C CA . LEU A 1 83 ? 1.202 -4.947 8.139 1.00 89.62 83 LEU A CA 1
ATOM 653 C C . LEU A 1 83 ? 2.681 -5.053 7.762 1.00 89.62 83 LEU A C 1
ATOM 655 O O . LEU A 1 83 ? 3.060 -5.927 6.982 1.00 89.62 83 LEU A O 1
ATOM 659 N N . LYS A 1 84 ? 3.538 -4.224 8.370 1.00 87.50 84 LYS A N 1
ATOM 660 C CA . LYS A 1 84 ? 4.988 -4.302 8.155 1.00 87.50 84 LYS A CA 1
ATOM 661 C C . LYS A 1 84 ? 5.545 -5.675 8.500 1.00 87.50 84 LYS A C 1
ATOM 663 O O . LYS A 1 84 ? 6.363 -6.182 7.749 1.00 87.50 84 LYS A O 1
ATOM 668 N N . LYS A 1 85 ? 5.107 -6.284 9.606 1.00 87.44 85 LYS A N 1
ATOM 669 C CA . LYS A 1 85 ? 5.554 -7.619 10.026 1.00 87.44 85 LYS A CA 1
ATOM 670 C C . LYS A 1 85 ? 5.054 -8.710 9.079 1.00 87.44 85 LYS A C 1
ATOM 672 O O . LYS A 1 85 ? 5.813 -9.620 8.772 1.00 87.44 85 LYS A O 1
ATOM 677 N N . LYS A 1 86 ? 3.810 -8.604 8.604 1.00 85.94 86 LYS A N 1
ATOM 678 C CA . LYS A 1 86 ? 3.187 -9.572 7.688 1.00 85.94 86 LYS A CA 1
ATOM 679 C C . LYS A 1 86 ? 3.876 -9.630 6.322 1.00 85.94 86 LYS A C 1
ATOM 681 O O . LYS A 1 86 ? 3.932 -10.696 5.723 1.00 85.94 86 LYS A O 1
ATOM 686 N N . PHE A 1 87 ? 4.384 -8.497 5.842 1.00 80.31 87 PHE A N 1
ATOM 687 C CA . PHE A 1 87 ? 4.988 -8.362 4.512 1.00 80.31 87 PHE A CA 1
ATOM 688 C C . PHE A 1 87 ? 6.513 -8.131 4.541 1.00 80.31 87 PHE A C 1
ATOM 690 O O . PHE A 1 87 ? 7.097 -7.773 3.510 1.00 80.31 87 PHE A O 1
ATOM 697 N N . ARG A 1 88 ? 7.152 -8.324 5.707 1.00 67.75 88 ARG A N 1
ATOM 698 C CA . ARG A 1 88 ? 8.608 -8.212 5.882 1.00 67.75 88 ARG A CA 1
ATOM 699 C C . ARG A 1 88 ? 9.350 -9.288 5.104 1.00 67.75 88 ARG A C 1
ATOM 701 O O . ARG A 1 88 ? 8.878 -10.436 5.045 1.00 67.75 88 ARG A O 1
#

Solvent-accessible surface area (backbone atoms only — not comparable to full-atom values): 5052 Å² total; per-residue (Å²): 130,86,58,69,39,48,50,70,59,50,53,52,49,34,55,75,68,71,35,52,69,46,87,48,95,52,36,33,40,35,28,50,94,96,35,79,56,43,75,33,62,47,41,85,45,99,89,49,50,29,28,48,51,66,46,56,51,44,48,51,51,32,50,40,46,76,72,70,40,51,84,90,40,68,66,36,56,52,52,46,50,52,52,50,63,76,74,104

Sequence (88 aa):
MPSRISIRKLEGVLRALGMDYLKGGKEWKVLYKEKVITSISIHPGRGDEAVHEKGLTNIFAGKLISDGFDPNKREFSDKLKELKKKFR

Nearest PDB structures (foldseek):
  2q7g-assembly1_A-2  TM=4.432E-01  e=1.770E-01  Methanosarcina mazei
  8ke3-assembly1_A  TM=4.360E-01  e=3.155E-01  Methanosarcina mazei
  5h3k-assembly1_A  TM=5.986E-01  e=2.030E+00  Synechocystis sp. PCC 6803 substr. Kazusa
  1o9y-assembly1_C  TM=5.079E-01  e=2.165E+00  Pseudomonas syringae
  4yxb-assembly1_B  TM=4.713E-01  e=3.619E+00  Salmonella enterica subsp. enterica serovar Typhimurium str. LT2